Protein AF-A0AAW5ZWE3-F1 (afdb_monomer_lite)

Organism: Ralstonia solanacearum (NCBI:txid305)

Secondary structure (DSSP, 8-state):
----HHHHHHHGGGSPPP-SS--S-HHHHHHHHHHHHHH---GGGS-GGG-----

Structure (mmCIF, N/CA/C/O backbone):
data_AF-A0AAW5ZWE3-F1
#
_entry.id   AF-A0AAW5ZWE3-F1
#
loop_
_atom_site.group_PDB
_atom_site.id
_atom_site.type_symbol
_atom_site.label_atom_id
_atom_site.label_alt_id
_atom_site.label_comp_id
_atom_site.label_asym_id
_atom_site.label_entity_id
_atom_site.label_seq_id
_atom_site.pdbx_PDB_ins_code
_atom_site.Cartn_x
_atom_site.Cartn_y
_atom_site.Cartn_z
_atom_site.occupancy
_atom_site.B_iso_or_equiv
_atom_site.auth_seq_id
_atom_site.auth_comp_id
_atom_site.auth_asym_id
_atom_site.auth_atom_id
_atom_site.pdbx_PDB_model_num
ATOM 1 N N . MET A 1 1 ? -6.168 7.875 -6.002 1.00 88.31 1 MET A N 1
ATOM 2 C CA . MET A 1 1 ? -6.997 7.369 -4.907 1.00 88.31 1 MET A CA 1
ATOM 3 C C . MET A 1 1 ? -6.128 6.586 -3.942 1.00 88.31 1 MET A C 1
ATOM 5 O O . MET A 1 1 ? -5.482 5.623 -4.331 1.00 88.31 1 MET A O 1
ATOM 9 N N . GLU A 1 2 ? -6.113 7.012 -2.683 1.00 94.62 2 GLU A N 1
ATOM 10 C CA . GLU A 1 2 ? -5.457 6.314 -1.574 1.00 94.62 2 GLU A CA 1
ATOM 11 C C . GLU A 1 2 ? -6.438 6.275 -0.398 1.00 94.62 2 GLU A C 1
ATOM 13 O O . GLU A 1 2 ? -7.236 7.199 -0.221 1.00 94.62 2 GLU A O 1
ATOM 18 N N . ILE A 1 3 ? -6.402 5.202 0.389 1.00 96.50 3 ILE A N 1
ATOM 19 C CA . ILE A 1 3 ? -7.217 5.056 1.593 1.00 96.50 3 ILE A CA 1
ATOM 20 C C . ILE A 1 3 ? -6.403 5.385 2.841 1.00 96.50 3 ILE A C 1
ATOM 22 O O . ILE A 1 3 ? -5.199 5.134 2.937 1.00 96.50 3 ILE A O 1
ATOM 26 N N . THR A 1 4 ? -7.095 5.938 3.828 1.00 97.00 4 THR A N 1
ATOM 27 C CA . THR A 1 4 ? -6.532 6.234 5.146 1.00 97.00 4 THR A CA 1
ATOM 28 C C . THR A 1 4 ? -6.422 4.970 5.998 1.00 97.00 4 THR A C 1
ATOM 30 O O . THR A 1 4 ? -7.139 3.988 5.792 1.00 97.00 4 THR A O 1
ATOM 33 N N . ALA A 1 5 ? -5.590 5.016 7.042 1.00 96.94 5 ALA A N 1
ATOM 34 C CA . ALA A 1 5 ? -5.503 3.933 8.022 1.00 96.94 5 ALA A CA 1
ATOM 35 C C . ALA A 1 5 ? -6.861 3.626 8.688 1.00 96.94 5 ALA A C 1
ATOM 37 O O . ALA A 1 5 ? -7.172 2.467 8.954 1.00 96.94 5 ALA A O 1
ATOM 38 N N . ALA A 1 6 ? -7.697 4.645 8.919 1.00 97.81 6 ALA A N 1
ATOM 39 C CA . ALA A 1 6 ? -9.033 4.469 9.489 1.00 97.81 6 ALA A CA 1
ATOM 40 C C . ALA A 1 6 ? -9.979 3.717 8.538 1.00 97.81 6 ALA A C 1
ATOM 42 O O . ALA A 1 6 ? -10.730 2.845 8.971 1.00 97.81 6 ALA A O 1
ATOM 43 N N . GLN A 1 7 ? -9.920 4.016 7.237 1.00 97.69 7 GLN A N 1
ATOM 44 C CA . GLN A 1 7 ? -10.676 3.279 6.223 1.00 97.69 7 GLN A CA 1
ATOM 45 C C . GLN A 1 7 ? -10.167 1.843 6.085 1.00 97.69 7 GLN A C 1
ATOM 47 O O . GLN A 1 7 ? -10.972 0.918 6.053 1.00 97.69 7 GLN A O 1
ATOM 52 N N . TYR A 1 8 ? -8.848 1.645 6.089 1.00 97.00 8 TYR A N 1
ATOM 53 C CA . TYR A 1 8 ? -8.245 0.315 6.082 1.00 97.00 8 TYR A CA 1
ATOM 54 C C . TYR A 1 8 ? -8.704 -0.539 7.269 1.00 97.00 8 TYR A C 1
ATOM 56 O O . TYR A 1 8 ? -9.125 -1.672 7.061 1.00 97.00 8 TYR A O 1
ATOM 64 N N . LYS A 1 9 ? -8.744 0.010 8.492 1.00 97.31 9 LYS A N 1
ATOM 65 C CA . LYS A 1 9 ? -9.223 -0.723 9.681 1.00 97.31 9 LYS A CA 1
ATOM 66 C C . LYS A 1 9 ? -10.635 -1.292 9.524 1.00 97.31 9 LYS A C 1
ATOM 68 O O . LYS A 1 9 ? -10.940 -2.329 10.103 1.00 97.31 9 LYS A O 1
ATOM 73 N N . ARG A 1 10 ? -11.500 -0.651 8.728 1.00 97.94 10 ARG A N 1
ATOM 74 C CA . ARG A 1 10 ? -12.854 -1.163 8.460 1.00 97.94 10 ARG A CA 1
ATOM 75 C C . ARG A 1 10 ? -12.844 -2.452 7.640 1.00 97.94 10 ARG A C 1
ATOM 77 O O . ARG A 1 10 ? -13.733 -3.271 7.825 1.00 97.94 10 ARG A O 1
ATOM 84 N N . ILE A 1 11 ? -11.858 -2.632 6.762 1.00 96.31 11 ILE A N 1
ATOM 85 C CA . ILE A 1 11 ? -11.757 -3.769 5.831 1.00 96.31 11 ILE A CA 1
ATOM 86 C C . ILE A 1 11 ? -10.609 -4.728 6.163 1.00 96.31 11 ILE A C 1
ATOM 88 O O . ILE A 1 11 ? -10.435 -5.732 5.482 1.00 96.31 11 ILE A O 1
ATOM 92 N N . GLU A 1 12 ? -9.822 -4.439 7.199 1.00 95.56 12 GLU A N 1
ATOM 93 C CA . GLU A 1 12 ? -8.647 -5.225 7.584 1.00 95.56 12 GLU A CA 1
ATOM 94 C C . GLU A 1 12 ? -8.982 -6.706 7.805 1.00 95.56 12 GLU A C 1
ATOM 96 O O . GLU A 1 12 ? -8.227 -7.581 7.390 1.00 95.56 12 GLU A O 1
ATOM 101 N N . HIS A 1 13 ? -10.153 -6.990 8.378 1.00 95.50 13 HIS A N 1
ATOM 102 C CA . HIS A 1 13 ? -10.639 -8.348 8.621 1.00 95.50 13 HIS A CA 1
ATOM 103 C C . HIS A 1 13 ? -10.895 -9.165 7.341 1.00 95.50 13 HIS A C 1
ATOM 105 O O . HIS A 1 13 ? -10.947 -10.391 7.408 1.00 95.50 13 HIS A O 1
ATOM 111 N N . CYS A 1 14 ? -11.041 -8.512 6.184 1.00 95.69 14 CYS A N 1
ATOM 112 C CA . CYS A 1 14 ? -11.216 -9.175 4.892 1.00 95.69 14 CYS A CA 1
ATOM 113 C C . CYS A 1 14 ? -9.889 -9.647 4.284 1.00 95.69 14 CYS A C 1
ATOM 115 O O . CYS A 1 14 ? -9.895 -10.396 3.307 1.00 95.69 14 CYS A O 1
ATOM 117 N N . LEU A 1 15 ? -8.751 -9.174 4.800 1.00 92.06 15 LEU A N 1
ATOM 118 C CA . LEU A 1 15 ? -7.442 -9.461 4.229 1.00 92.06 15 LEU A CA 1
ATOM 119 C C . LEU A 1 15 ? -6.809 -10.693 4.880 1.00 92.06 15 LEU A C 1
ATOM 121 O O . LEU A 1 15 ? -6.979 -10.937 6.078 1.00 92.06 15 LEU A O 1
ATOM 125 N N . PRO A 1 16 ? -6.021 -11.468 4.116 1.00 90.88 16 PRO A N 1
ATOM 126 C CA . PRO A 1 16 ? -5.263 -12.564 4.687 1.00 90.88 16 PRO A CA 1
ATOM 127 C C . PRO A 1 16 ? -4.213 -12.037 5.672 1.00 90.88 16 PRO A C 1
ATOM 129 O O . PRO A 1 16 ? -3.647 -10.951 5.512 1.00 90.88 16 PRO A O 1
ATOM 132 N N . ARG A 1 17 ? -3.890 -12.858 6.675 1.00 89.00 17 ARG A N 1
ATOM 133 C CA . ARG A 1 17 ? -2.730 -12.604 7.535 1.00 89.00 17 ARG A CA 1
ATOM 134 C C . ARG A 1 17 ? -1.448 -12.698 6.708 1.00 89.00 17 ARG A C 1
ATOM 136 O O . ARG A 1 17 ? -1.268 -13.656 5.952 1.00 89.00 17 ARG A O 1
ATOM 143 N N . GLN A 1 18 ? -0.559 -11.723 6.885 1.00 90.38 18 GLN A N 1
ATOM 144 C CA . GLN A 1 18 ? 0.766 -11.724 6.268 1.00 90.38 18 GLN A CA 1
ATOM 145 C C . GLN A 1 18 ? 1.569 -12.945 6.742 1.00 90.38 18 GLN A C 1
ATOM 147 O O . GLN A 1 18 ? 1.471 -13.348 7.903 1.00 90.38 18 GLN A O 1
ATOM 152 N N . ARG A 1 19 ? 2.343 -13.555 5.839 1.00 91.00 19 ARG A N 1
ATOM 153 C CA . ARG A 1 19 ? 3.157 -14.745 6.124 1.00 91.00 19 ARG A CA 1
ATOM 154 C C . ARG A 1 19 ? 4.611 -14.503 5.742 1.00 91.00 19 ARG A C 1
ATOM 156 O O . ARG A 1 19 ? 4.878 -13.921 4.696 1.00 91.00 19 ARG A O 1
ATOM 163 N N . GLY A 1 20 ? 5.530 -15.028 6.549 1.00 90.12 20 GLY A N 1
ATOM 164 C CA . GLY A 1 20 ? 6.969 -14.882 6.328 1.00 90.12 20 GLY A CA 1
ATOM 165 C C . GLY A 1 20 ? 7.482 -13.475 6.643 1.00 90.12 20 GLY A C 1
ATOM 166 O O . GLY A 1 20 ? 6.838 -12.708 7.357 1.00 90.12 20 GLY A O 1
ATOM 167 N N . ASN A 1 21 ? 8.654 -13.144 6.103 1.00 87.38 21 ASN A N 1
ATOM 168 C CA . ASN A 1 21 ? 9.335 -11.874 6.354 1.00 87.38 21 ASN A CA 1
ATOM 169 C C . ASN A 1 21 ? 8.811 -10.787 5.405 1.00 87.38 21 ASN A C 1
ATOM 171 O O . ASN A 1 21 ? 9.433 -10.480 4.388 1.00 87.38 21 ASN A O 1
ATOM 175 N N . VAL A 1 22 ? 7.638 -10.235 5.722 1.00 86.88 22 VAL A N 1
ATOM 176 C CA . VAL A 1 22 ? 7.008 -9.167 4.936 1.00 86.88 22 VAL A CA 1
ATOM 177 C C . VAL A 1 22 ? 7.453 -7.799 5.457 1.00 86.88 22 VAL A C 1
ATOM 179 O O . VAL A 1 22 ? 7.268 -7.489 6.628 1.00 86.88 22 VAL A O 1
ATOM 182 N N . SER A 1 23 ? 8.024 -6.970 4.578 1.00 86.94 23 SER A N 1
ATOM 183 C CA . SER A 1 23 ? 8.442 -5.592 4.890 1.00 86.94 23 SER A CA 1
ATOM 184 C C . SER A 1 23 ? 7.410 -4.523 4.506 1.00 86.94 23 SER A C 1
ATOM 186 O O . SER A 1 23 ? 7.507 -3.387 4.965 1.00 86.94 23 SER A O 1
ATOM 188 N N . LEU A 1 24 ? 6.423 -4.869 3.671 1.00 89.31 24 LEU A N 1
ATOM 189 C CA . LEU A 1 24 ? 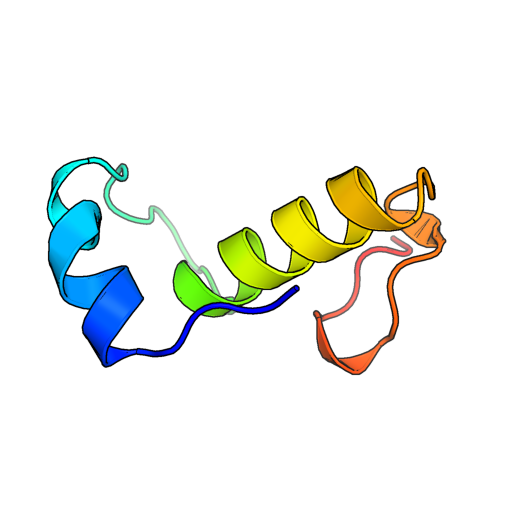5.358 -3.969 3.221 1.00 89.31 24 LEU A CA 1
ATOM 190 C C . LEU A 1 24 ? 4.074 -4.179 4.026 1.00 89.31 24 LEU A C 1
ATOM 192 O O . LEU A 1 24 ? 3.591 -5.300 4.178 1.00 89.31 24 LEU A O 1
ATOM 196 N N . SER A 1 25 ? 3.470 -3.089 4.490 1.00 91.88 25 SER A N 1
ATOM 197 C CA . SER A 1 25 ? 2.165 -3.163 5.153 1.00 91.88 25 SER A CA 1
ATOM 198 C C . SER A 1 25 ? 1.039 -3.442 4.150 1.00 91.88 25 SER A C 1
ATOM 200 O O . SER A 1 25 ? 1.084 -3.001 2.999 1.00 91.88 25 SER A O 1
ATOM 202 N N . ASN A 1 26 ? -0.026 -4.108 4.603 1.00 93.44 26 ASN A N 1
ATOM 203 C CA . ASN A 1 26 ? -1.229 -4.322 3.792 1.00 93.44 26 ASN A CA 1
ATOM 204 C C . ASN A 1 26 ? -1.827 -3.004 3.270 1.00 93.44 26 ASN A C 1
ATOM 206 O O . ASN A 1 26 ? -2.282 -2.952 2.130 1.00 93.44 26 ASN A O 1
ATOM 210 N N . LEU A 1 27 ? -1.779 -1.931 4.068 1.00 94.75 27 LEU A N 1
ATOM 211 C CA . LEU A 1 27 ? -2.226 -0.597 3.661 1.00 94.75 27 LEU A CA 1
ATOM 212 C C . LEU A 1 27 ? -1.428 -0.060 2.461 1.00 94.75 27 LEU A C 1
ATOM 214 O O . LEU A 1 27 ? -2.018 0.455 1.513 1.00 94.75 27 LEU A O 1
ATOM 218 N N . GLN A 1 28 ? -0.098 -0.199 2.474 1.00 93.88 28 GLN A N 1
ATOM 219 C CA . GLN A 1 28 ? 0.746 0.230 1.352 1.00 93.88 28 GLN A CA 1
ATOM 220 C C . GLN A 1 28 ? 0.447 -0.564 0.080 1.00 93.88 28 GLN A C 1
ATOM 222 O O . GLN A 1 28 ? 0.352 0.027 -0.993 1.00 93.88 28 GLN A O 1
ATOM 227 N N . VAL A 1 29 ? 0.256 -1.881 0.201 1.00 93.50 29 VAL A N 1
ATOM 228 C CA . VAL A 1 29 ? -0.106 -2.741 -0.936 1.00 93.50 29 VAL A CA 1
ATOM 229 C C . VAL A 1 29 ? -1.466 -2.339 -1.510 1.00 93.50 29 VAL A C 1
ATOM 231 O O . VAL A 1 29 ? -1.599 -2.198 -2.722 1.00 93.50 29 VAL A O 1
ATOM 234 N N . LEU A 1 30 ? -2.460 -2.083 -0.657 1.00 95.44 30 LEU A N 1
ATOM 235 C CA . LEU A 1 30 ? -3.781 -1.606 -1.075 1.00 95.44 30 LEU A CA 1
ATOM 236 C C . LEU A 1 30 ? -3.702 -0.281 -1.831 1.00 95.44 30 LEU A C 1
ATOM 238 O O . LEU A 1 30 ? -4.275 -0.159 -2.910 1.00 95.44 30 LEU A O 1
ATOM 242 N N . ASN A 1 31 ? -2.952 0.691 -1.313 1.00 96.50 31 ASN A N 1
ATOM 243 C CA . ASN A 1 31 ? -2.780 1.972 -1.993 1.00 96.50 31 ASN A CA 1
ATOM 244 C C . ASN A 1 31 ? -2.036 1.826 -3.331 1.00 96.50 31 ASN A C 1
ATOM 246 O O . ASN A 1 31 ? -2.385 2.506 -4.292 1.00 96.50 31 ASN A O 1
ATOM 250 N N . ALA A 1 32 ? -1.083 0.895 -3.436 1.00 95.56 32 ALA A N 1
ATOM 251 C CA . ALA A 1 32 ? -0.431 0.577 -4.706 1.00 95.56 32 ALA A CA 1
ATOM 252 C C . ALA A 1 32 ? -1.413 -0.033 -5.728 1.00 95.56 32 ALA A C 1
ATOM 254 O O . ALA A 1 32 ? -1.418 0.371 -6.890 1.00 95.56 32 ALA A O 1
ATOM 255 N N . ILE A 1 33 ? -2.287 -0.954 -5.297 1.00 95.00 33 ILE A N 1
ATOM 256 C CA . ILE A 1 33 ? -3.349 -1.536 -6.141 1.00 95.00 33 ILE A CA 1
ATOM 257 C C . ILE A 1 33 ? -4.305 -0.446 -6.634 1.00 95.00 33 ILE A C 1
ATOM 259 O O . ILE A 1 33 ? -4.610 -0.390 -7.824 1.00 95.00 33 ILE A O 1
ATOM 263 N N . LEU A 1 34 ? -4.764 0.429 -5.734 1.00 96.25 34 LEU A N 1
ATOM 264 C CA . LEU A 1 34 ? -5.672 1.525 -6.080 1.00 96.25 34 LEU A CA 1
ATOM 265 C C . LEU A 1 34 ? -5.032 2.489 -7.082 1.00 96.25 34 LEU A C 1
ATOM 267 O O . LEU A 1 34 ? -5.694 2.910 -8.028 1.00 96.25 34 LEU A O 1
ATOM 271 N N . TYR A 1 35 ? -3.741 2.786 -6.921 1.00 96.12 35 TYR A N 1
ATOM 272 C CA . TYR A 1 35 ? -2.999 3.613 -7.867 1.00 96.12 35 TYR A CA 1
ATOM 273 C C . TYR A 1 35 ? -2.963 2.986 -9.267 1.00 96.12 35 TYR A C 1
ATOM 275 O O . TYR A 1 35 ? -3.263 3.664 -10.250 1.00 96.12 35 TYR A O 1
ATOM 283 N N . VAL A 1 36 ? -2.642 1.689 -9.355 1.00 95.75 36 VAL A N 1
ATOM 284 C CA . VAL A 1 36 ? -2.648 0.929 -10.616 1.00 95.75 36 VAL A CA 1
ATOM 285 C C . VAL A 1 36 ? -4.035 0.939 -11.258 1.00 95.75 36 VAL A C 1
AT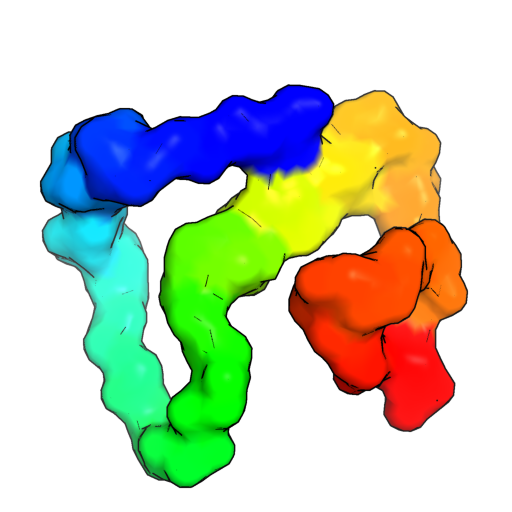OM 287 O O . VAL A 1 36 ? -4.141 1.182 -12.458 1.00 95.75 36 VAL A O 1
ATOM 290 N N . ALA A 1 37 ? -5.092 0.716 -10.474 1.0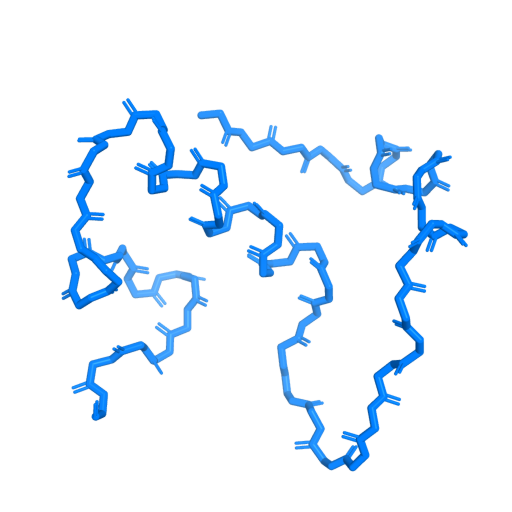0 96.12 37 ALA A N 1
ATOM 291 C CA . ALA A 1 37 ? -6.467 0.698 -10.968 1.00 96.12 37 ALA A CA 1
ATOM 292 C C . ALA A 1 37 ? -6.926 2.066 -11.501 1.00 96.12 37 ALA A C 1
ATOM 294 O O . ALA A 1 37 ? -7.623 2.128 -12.507 1.00 96.12 37 ALA A O 1
ATOM 295 N N . GLU A 1 38 ? -6.518 3.157 -10.852 1.00 96.38 38 GLU A N 1
ATOM 296 C CA . GLU A 1 38 ? -6.878 4.5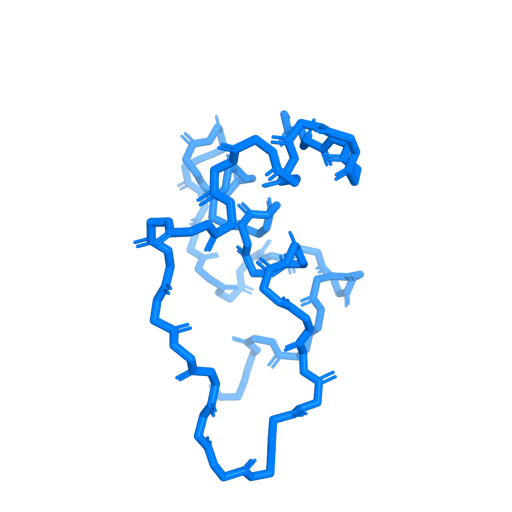21 -11.251 1.00 96.38 38 GLU A CA 1
ATOM 297 C C . GLU A 1 38 ? -6.101 5.009 -12.482 1.00 96.38 38 GLU A C 1
ATOM 299 O O . GLU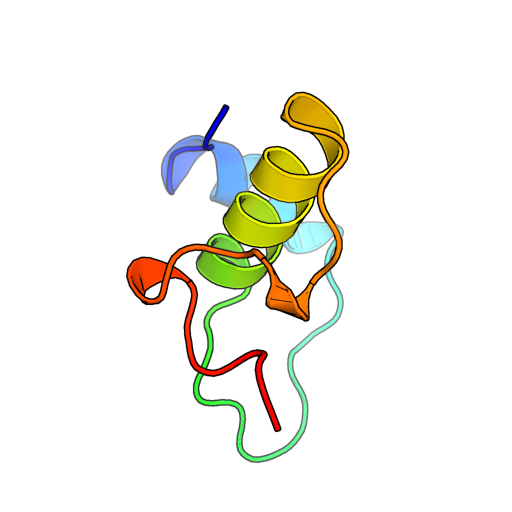 A 1 38 ? -6.676 5.661 -13.348 1.00 96.38 38 GLU A O 1
ATOM 304 N N . HIS A 1 39 ? -4.805 4.695 -12.575 1.00 94.56 39 HIS A N 1
ATOM 305 C CA . HIS A 1 39 ? -3.929 5.216 -13.635 1.00 94.56 39 HIS A CA 1
ATOM 306 C C . HIS A 1 39 ? -3.744 4.242 -14.807 1.00 94.56 39 HIS A C 1
ATOM 308 O O . HIS A 1 39 ? -3.171 4.614 -15.830 1.00 94.56 39 HIS A O 1
ATOM 314 N N . GLY A 1 40 ? -4.166 2.983 -14.660 1.00 94.06 40 GLY A N 1
ATOM 315 C CA . GLY A 1 40 ? -4.001 1.941 -15.676 1.00 94.06 40 GLY A CA 1
ATOM 316 C C . GLY A 1 40 ? -2.543 1.544 -15.942 1.00 94.06 40 GLY A C 1
ATOM 317 O O . GLY A 1 40 ? -2.225 1.060 -17.029 1.00 94.06 40 GLY A O 1
ATOM 318 N N . CYS A 1 41 ? -1.626 1.769 -14.994 1.00 91.88 41 CYS A N 1
ATOM 319 C CA . CYS A 1 41 ? -0.199 1.512 -15.193 1.00 91.88 41 CYS A CA 1
ATOM 320 C C . CYS A 1 41 ? 0.215 0.079 -14.813 1.00 91.88 41 CYS A C 1
ATOM 322 O O . CYS A 1 41 ? -0.423 -0.603 -14.015 1.00 91.88 41 CYS A O 1
ATOM 324 N N . LYS A 1 42 ? 1.330 -0.401 -15.376 1.00 92.62 42 LYS A N 1
ATOM 325 C CA . LYS A 1 42 ? 1.945 -1.669 -14.947 1.00 92.62 42 LYS A CA 1
ATOM 326 C C . LYS A 1 42 ? 2.556 -1.502 -13.551 1.00 92.62 42 LYS A C 1
ATOM 328 O O . LYS A 1 42 ? 3.012 -0.417 -13.210 1.00 92.62 42 LYS A O 1
ATOM 333 N N . TRP A 1 43 ? 2.720 -2.598 -12.811 1.00 92.88 43 TRP A N 1
ATOM 334 C CA . TRP A 1 43 ? 3.422 -2.615 -11.514 1.00 92.88 43 TRP A C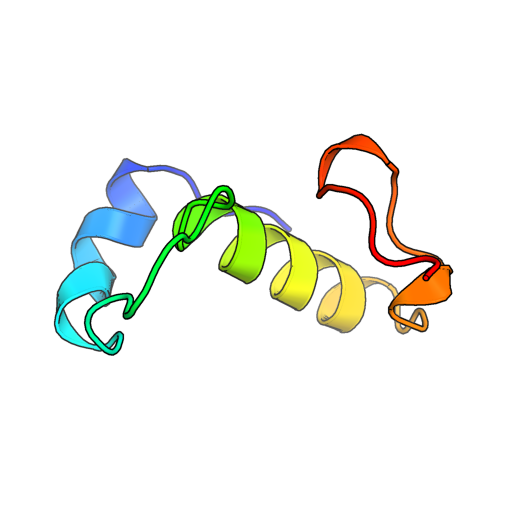A 1
ATOM 335 C C . TRP A 1 43 ? 4.824 -1.990 -11.559 1.00 92.88 43 TRP A C 1
ATOM 337 O O . TRP A 1 43 ? 5.203 -1.248 -10.660 1.00 92.88 43 TRP A O 1
ATOM 347 N N . ARG A 1 44 ? 5.569 -2.197 -12.656 1.00 92.62 44 ARG A N 1
ATOM 348 C CA . ARG A 1 44 ? 6.878 -1.555 -12.890 1.00 92.62 44 ARG A CA 1
ATOM 349 C C . ARG A 1 44 ? 6.801 -0.039 -13.134 1.00 92.62 44 ARG A C 1
ATOM 351 O O . ARG A 1 44 ? 7.840 0.583 -13.296 1.00 92.62 44 ARG A O 1
ATOM 358 N N . GLY A 1 45 ? 5.610 0.541 -13.230 1.00 91.56 45 GLY A N 1
ATOM 359 C CA . GLY A 1 45 ? 5.366 1.980 -13.345 1.00 91.56 45 GLY A CA 1
ATOM 360 C C . GLY A 1 45 ? 4.865 2.611 -12.046 1.00 91.56 45 GLY A C 1
ATOM 361 O O . GLY A 1 45 ? 4.515 3.788 -12.048 1.00 91.56 45 GLY A O 1
ATOM 362 N N . LEU A 1 46 ? 4.798 1.851 -10.947 1.00 93.50 46 LEU A N 1
ATOM 363 C CA . LEU A 1 46 ? 4.425 2.400 -9.649 1.00 93.50 46 LEU A CA 1
ATOM 364 C C . LEU A 1 46 ? 5.483 3.392 -9.147 1.00 93.50 46 LEU A C 1
ATOM 366 O O . LEU A 1 46 ? 6.680 3.116 -9.243 1.00 93.50 46 LEU A O 1
ATOM 370 N N . PRO A 1 47 ? 5.066 4.517 -8.542 1.00 92.44 47 PRO A N 1
ATOM 371 C CA . PRO A 1 47 ? 5.976 5.402 -7.833 1.00 92.44 47 PRO A CA 1
ATOM 372 C C . PRO A 1 47 ? 6.765 4.667 -6.740 1.00 92.44 47 PRO A C 1
ATOM 374 O O . PRO A 1 47 ? 6.198 3.897 -5.963 1.00 92.44 47 PRO A O 1
ATOM 377 N N . ALA A 1 48 ? 8.054 4.992 -6.601 1.00 90.81 48 ALA A N 1
ATOM 378 C CA . ALA A 1 48 ? 8.960 4.363 -5.631 1.00 90.81 48 ALA A CA 1
ATOM 379 C C . ALA A 1 48 ? 8.476 4.432 -4.166 1.00 90.81 48 ALA A C 1
ATOM 381 O O . ALA A 1 48 ? 8.865 3.600 -3.346 1.00 90.81 48 ALA A O 1
ATOM 382 N N . ARG A 1 49 ? 7.588 5.381 -3.829 1.00 91.25 49 ARG A N 1
ATOM 383 C CA . ARG A 1 49 ? 6.965 5.490 -2.496 1.00 91.25 49 ARG A CA 1
ATOM 384 C C . ARG A 1 49 ? 6.142 4.258 -2.099 1.00 91.25 49 ARG A C 1
ATOM 386 O O . ARG A 1 49 ? 5.934 4.032 -0.912 1.00 91.25 49 ARG A O 1
ATOM 393 N N . PHE A 1 50 ? 5.684 3.465 -3.070 1.00 91.81 50 PHE A N 1
ATOM 394 C CA . PHE A 1 50 ? 4.957 2.219 -2.822 1.00 91.81 50 PHE A CA 1
ATOM 395 C C . PHE A 1 50 ? 5.875 1.015 -2.579 1.00 91.81 50 PHE A C 1
ATOM 397 O O . PHE A 1 50 ? 5.381 -0.072 -2.293 1.00 91.81 50 PHE A O 1
ATOM 404 N N . GLY A 1 51 ? 7.195 1.190 -2.675 1.00 88.31 51 GLY A N 1
ATOM 405 C CA . GLY A 1 51 ? 8.188 0.132 -2.511 1.00 88.31 51 GLY A CA 1
ATOM 406 C C . GLY A 1 51 ? 8.896 -0.231 -3.815 1.00 88.31 51 GLY A C 1
ATOM 407 O O . GLY A 1 51 ? 8.679 0.369 -4.868 1.00 88.31 51 GLY A O 1
ATOM 408 N N . ARG A 1 52 ? 9.784 -1.227 -3.740 1.00 87.38 52 ARG A N 1
ATOM 409 C CA . ARG A 1 52 ? 10.543 -1.719 -4.897 1.00 87.38 52 ARG A CA 1
ATOM 410 C C . ARG A 1 52 ? 9.733 -2.776 -5.650 1.00 87.38 52 ARG A C 1
ATOM 412 O O . ARG A 1 52 ? 9.796 -3.952 -5.317 1.00 87.38 52 ARG A O 1
ATOM 419 N N . TRP A 1 53 ? 9.012 -2.343 -6.684 1.00 87.81 53 TRP A N 1
ATOM 420 C CA . TRP A 1 53 ? 8.211 -3.206 -7.573 1.00 87.81 53 TRP A CA 1
ATOM 421 C C . TRP A 1 53 ? 8.875 -3.468 -8.937 1.00 87.81 53 TRP A C 1
ATOM 423 O O . TRP A 1 53 ? 8.258 -4.027 -9.842 1.00 87.81 53 TRP A O 1
ATOM 433 N N . HIS A 1 54 ? 10.131 -3.041 -9.100 1.00 76.94 54 HIS A N 1
ATOM 434 C CA . HIS A 1 54 ? 10.866 -3.085 -10.370 1.00 76.94 54 HIS A CA 1
ATOM 435 C C . HIS A 1 54 ? 11.833 -4.267 -10.495 1.00 76.94 54 HIS A C 1
ATOM 437 O O . HIS A 1 54 ? 12.583 -4.314 -11.468 1.00 76.94 54 HIS A O 1
ATOM 443 N N . THR A 1 55 ? 11.834 -5.196 -9.540 1.00 67.81 55 THR A N 1
ATOM 444 C CA . THR A 1 55 ? 12.672 -6.404 -9.596 1.00 67.81 55 THR A CA 1
ATOM 445 C C . THR A 1 55 ? 12.179 -7.438 -10.603 1.00 67.81 55 THR A C 1
ATOM 447 O O . THR A 1 55 ? 11.018 -7.351 -11.073 1.00 67.81 55 THR A O 1
#

Foldseek 3Di:
DADDPVRCVVCVVVDDDDDDDDPADPRLVVRQVVVCVVPVDDQCPGDCVSPPSND

Radius of gyration: 11.78 Å; chains: 1; bounding box: 26×22×25 Å

InterPro domains:
  IPR025161 Insertion element IS402-like domain [PF13340] (3-55)

pLDDT: mean 92.49, std 5.09, range [67.81, 97.94]

Sequence (55 aa):
MEITAAQYKRIEHCLPRQRGNVSLSNLQVLNAILYVAEHGCKWRGLPARFGRWHT